Protein AF-A0A067NTC4-F1 (afdb_monomer_lite)

Sequence (108 aa):
DKFDGSVGFAIDGGIKDAAHIRHLTAEHNSPMPVIDIAHQHLITARAIHAKQAAQGKENFKTLDWSGLVAGPRVAAGLDAFDSQKVSCTSFDASKRILNVFFVSMRTS

Foldseek 3Di:
DDDDPVCCQFLVNLLVVLVVVCVVCVVVVNDDVVSVLLNVLSVVLVVVQVVCVVVVNHPDPTHGSVLSQLRVQVVVVHHSPDPVVPPDDDPPPPVV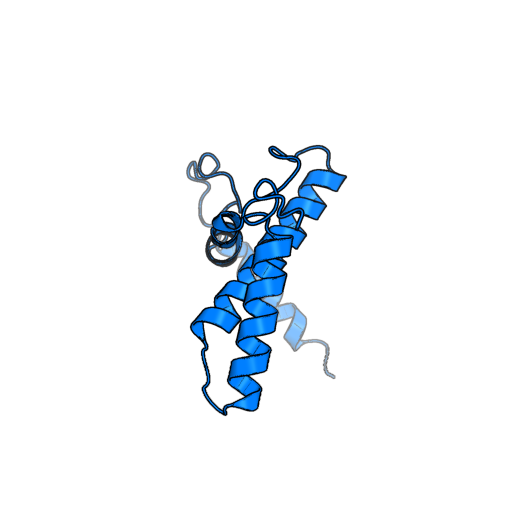VVVVVVVVPPDD

InterPro domains:
  IPR013328 6-phosphogluconate dehydrogenase, domain 2 [G3DSA:1.10.1040.10] (1-80)

Structure (mmCIF, N/CA/C/O backbone):
data_AF-A0A067NTC4-F1
#
_entry.id   AF-A0A067NTC4-F1
#
loop_
_atom_site.group_PDB
_atom_site.id
_atom_site.type_symbol
_atom_site.label_atom_id
_atom_site.label_alt_id
_atom_site.label_comp_id
_atom_site.label_asym_id
_atom_site.label_entity_id
_atom_site.label_seq_id
_atom_site.pdbx_PDB_ins_code
_atom_site.Cartn_x
_atom_site.Cartn_y
_atom_site.Cartn_z
_atom_site.occupancy
_atom_site.B_iso_or_equiv
_atom_site.auth_seq_id
_atom_site.auth_comp_id
_atom_site.auth_asym_id
_atom_site.auth_atom_id
_atom_site.pdbx_PDB_model_num
ATOM 1 N N . ASP A 1 1 ? -22.725 -0.819 -20.581 1.00 40.44 1 ASP A N 1
ATOM 2 C CA . ASP A 1 1 ? -21.891 0.120 -19.805 1.00 40.44 1 ASP A CA 1
ATOM 3 C C . ASP A 1 1 ? -22.540 0.479 -18.480 1.00 40.44 1 ASP A C 1
ATOM 5 O O . ASP A 1 1 ? -23.466 1.276 -18.436 1.00 40.44 1 ASP A O 1
ATOM 9 N N . LYS A 1 2 ? -22.115 -0.174 -17.396 1.00 49.34 2 LYS A N 1
ATOM 10 C CA . LYS A 1 2 ? -22.485 0.186 -16.019 1.00 49.34 2 LYS A CA 1
ATOM 11 C C . LYS A 1 2 ? -21.191 0.409 -15.248 1.00 49.34 2 LYS A C 1
ATOM 13 O O . LYS A 1 2 ? -20.701 -0.492 -14.577 1.00 49.34 2 LYS A O 1
ATOM 18 N N . PHE A 1 3 ? -20.591 1.575 -15.454 1.00 51.22 3 PHE A N 1
ATOM 19 C CA 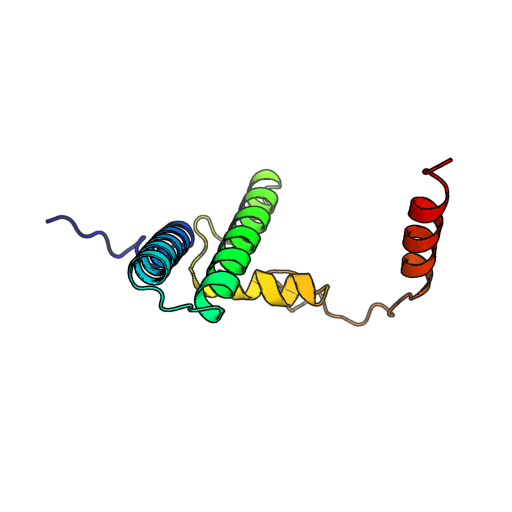. PHE A 1 3 ? -19.467 2.016 -14.643 1.00 51.22 3 PHE A CA 1
ATOM 20 C C . PHE A 1 3 ? -20.028 2.546 -13.321 1.00 51.22 3 PHE A C 1
ATOM 22 O O . PHE A 1 3 ? -20.720 3.561 -13.306 1.00 51.22 3 PHE A O 1
ATOM 29 N N . ASP A 1 4 ? -19.780 1.824 -12.232 1.00 54.28 4 ASP A N 1
ATOM 30 C CA . ASP A 1 4 ? -20.121 2.266 -10.884 1.00 54.28 4 ASP A CA 1
ATOM 31 C C . ASP A 1 4 ? -18.902 2.964 -10.265 1.00 54.28 4 ASP A C 1
ATOM 33 O O . ASP A 1 4 ? -17.966 2.327 -9.780 1.00 54.28 4 ASP A O 1
ATOM 37 N N . GLY A 1 5 ? -18.902 4.297 -10.330 1.00 54.91 5 GLY A N 1
ATOM 38 C CA . GLY A 1 5 ? -17.834 5.139 -9.789 1.00 54.91 5 GLY A CA 1
ATOM 39 C C . GLY A 1 5 ? -17.785 5.185 -8.259 1.00 54.91 5 GLY A C 1
ATOM 40 O O . GLY A 1 5 ? -16.843 5.758 -7.716 1.00 54.91 5 GLY A O 1
ATOM 41 N N . SER A 1 6 ? -18.752 4.583 -7.555 1.00 58.06 6 SER A N 1
ATOM 42 C CA . SER A 1 6 ? -18.765 4.563 -6.087 1.00 58.06 6 SER A CA 1
ATOM 43 C C . SER A 1 6 ? -17.664 3.682 -5.486 1.00 58.06 6 SER A C 1
ATOM 45 O O . SER A 1 6 ? -17.228 3.925 -4.366 1.00 58.06 6 SER A O 1
ATOM 47 N N . VAL A 1 7 ? -17.169 2.699 -6.248 1.00 60.81 7 VAL A N 1
ATOM 48 C CA . VAL A 1 7 ? -16.159 1.717 -5.806 1.00 60.81 7 VAL A CA 1
ATOM 49 C C . VAL A 1 7 ? -14.802 1.917 -6.492 1.00 60.81 7 VAL A C 1
ATOM 51 O O . VAL A 1 7 ? -13.829 1.254 -6.144 1.00 60.81 7 V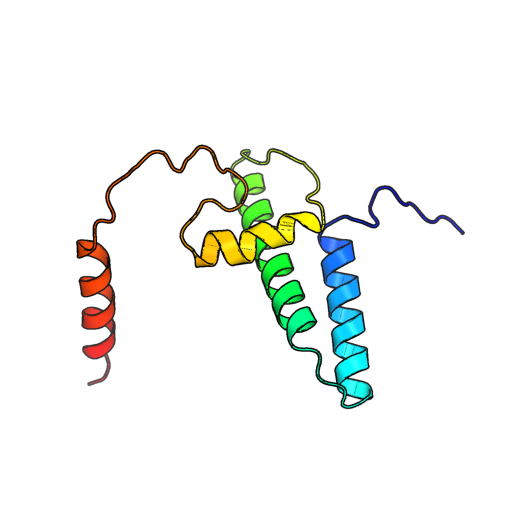AL A O 1
ATOM 54 N N . GLY A 1 8 ? -14.710 2.833 -7.464 1.00 59.69 8 GLY A N 1
ATOM 55 C CA . GLY A 1 8 ? -13.501 3.033 -8.274 1.00 59.69 8 GLY A CA 1
ATOM 56 C C . GLY A 1 8 ? -12.280 3.477 -7.462 1.00 59.69 8 GLY A C 1
ATOM 57 O O . GLY A 1 8 ? -11.160 3.091 -7.774 1.00 59.69 8 GLY A O 1
ATOM 58 N N . PHE A 1 9 ? -12.504 4.221 -6.377 1.00 74.94 9 PHE A N 1
ATOM 59 C CA . PHE A 1 9 ? -11.451 4.676 -5.463 1.00 74.94 9 PHE A CA 1
ATOM 60 C C . PHE A 1 9 ? -11.303 3.797 -4.220 1.00 74.94 9 PHE A C 1
ATOM 62 O O . PHE A 1 9 ? -10.541 4.148 -3.319 1.00 74.94 9 PHE A O 1
ATOM 69 N N . ALA A 1 10 ? -12.000 2.660 -4.158 1.00 86.62 10 ALA A N 1
ATOM 70 C CA . ALA A 1 10 ? -11.822 1.709 -3.075 1.00 86.62 10 ALA A CA 1
ATOM 71 C C . ALA A 1 10 ? -10.428 1.074 -3.139 1.00 86.62 10 ALA A C 1
ATOM 73 O O . ALA A 1 10 ? -9.813 0.945 -4.201 1.00 86.62 10 ALA A O 1
ATOM 74 N N . ILE A 1 11 ? -9.946 0.616 -1.991 1.00 89.12 11 ILE A N 1
ATOM 75 C CA . ILE A 1 11 ? -8.629 0.005 -1.842 1.00 89.12 11 ILE A CA 1
ATOM 76 C C . ILE A 1 11 ? -8.422 -1.193 -2.774 1.00 89.12 11 ILE A C 1
ATOM 78 O O . ILE A 1 11 ? -7.330 -1.370 -3.308 1.00 89.12 11 ILE A O 1
ATOM 82 N N . ASP A 1 12 ? -9.471 -1.975 -3.032 1.00 88.00 12 ASP A N 1
ATOM 83 C CA . ASP A 1 12 ? -9.409 -3.108 -3.956 1.00 88.00 12 ASP A CA 1
ATOM 84 C C . ASP A 1 12 ? -9.247 -2.657 -5.416 1.00 88.00 12 ASP A C 1
ATOM 86 O O . ASP A 1 12 ? -8.504 -3.286 -6.172 1.00 88.00 12 ASP A O 1
ATOM 90 N N . GLY A 1 13 ? -9.873 -1.536 -5.795 1.00 88.38 13 GLY A N 1
ATOM 91 C CA . GLY A 1 13 ? -9.660 -0.882 -7.088 1.00 88.38 13 GLY A CA 1
ATOM 92 C C . GLY A 1 13 ? -8.217 -0.402 -7.234 1.00 88.38 13 GLY A C 1
ATOM 93 O O . GLY A 1 13 ? -7.538 -0.771 -8.189 1.00 88.38 13 GLY A O 1
ATOM 94 N N . GLY A 1 14 ? -7.696 0.294 -6.220 1.00 87.62 14 GLY A N 1
ATOM 95 C CA . GLY A 1 14 ? -6.304 0.753 -6.206 1.00 87.62 14 GLY A CA 1
ATOM 96 C C . GLY A 1 14 ? -5.277 -0.387 -6.280 1.00 87.62 14 GLY A C 1
ATOM 97 O O . GLY A 1 14 ? -4.280 -0.276 -6.993 1.00 87.62 14 GLY A O 1
ATOM 98 N N . ILE A 1 15 ? -5.511 -1.510 -5.587 1.00 91.25 15 ILE A N 1
ATOM 99 C CA . ILE A 1 15 ? -4.639 -2.699 -5.667 1.00 91.25 15 ILE A CA 1
ATOM 100 C C . ILE A 1 15 ? -4.660 -3.283 -7.080 1.00 91.25 15 ILE A C 1
ATOM 102 O O . ILE A 1 15 ? -3.603 -3.625 -7.613 1.00 91.25 15 ILE A O 1
ATOM 106 N N . LYS A 1 16 ? -5.844 -3.389 -7.690 1.00 91.31 16 LYS A N 1
ATOM 107 C CA . LYS A 1 16 ? -6.004 -3.896 -9.055 1.00 91.31 16 LYS A CA 1
ATOM 108 C C . LYS A 1 16 ? -5.265 -3.018 -10.066 1.00 91.31 16 LYS A C 1
ATOM 110 O O . LYS A 1 16 ? -4.533 -3.554 -10.897 1.00 91.31 16 LYS A O 1
ATOM 115 N N . ASP A 1 17 ? -5.401 -1.700 -9.960 1.00 90.62 17 ASP A N 1
ATOM 116 C CA . ASP A 1 17 ? -4.740 -0.751 -10.858 1.00 90.62 17 ASP A CA 1
ATOM 117 C C . ASP A 1 17 ? -3.218 -0.806 -10.702 1.00 90.62 17 ASP A C 1
ATOM 119 O O . ASP A 1 17 ? -2.492 -0.918 -11.690 1.00 90.62 17 ASP A O 1
ATOM 123 N N . ALA A 1 18 ? -2.717 -0.827 -9.465 1.00 91.38 18 ALA A N 1
ATOM 124 C CA . ALA A 1 18 ? -1.287 -0.949 -9.209 1.00 91.38 18 ALA A CA 1
ATOM 125 C C . ALA A 1 18 ? -0.724 -2.293 -9.705 1.00 91.38 18 ALA A C 1
ATOM 127 O O . ALA A 1 18 ? 0.365 -2.325 -10.273 1.00 91.38 18 ALA A O 1
ATOM 128 N N . ALA A 1 19 ? -1.454 -3.401 -9.550 1.00 92.81 19 ALA A N 1
ATOM 129 C CA . ALA A 1 19 ? -1.049 -4.698 -10.093 1.00 92.81 19 ALA A CA 1
ATOM 130 C C . ALA A 1 19 ? -1.002 -4.694 -11.630 1.00 92.81 19 ALA A C 1
ATOM 132 O O . ALA A 1 19 ? -0.055 -5.223 -12.214 1.00 92.81 19 ALA A O 1
ATOM 133 N N . HIS A 1 20 ? -1.979 -4.059 -12.281 1.00 94.06 20 HIS A N 1
ATOM 134 C CA . HIS A 1 20 ? -2.008 -3.913 -13.734 1.00 94.06 20 HIS A CA 1
ATOM 135 C C . HIS A 1 20 ? -0.830 -3.073 -14.246 1.00 94.06 20 HIS A C 1
ATOM 137 O O . HIS A 1 20 ? -0.129 -3.496 -15.161 1.00 94.06 20 HIS A O 1
ATOM 143 N N . ILE A 1 21 ? -0.540 -1.937 -13.605 1.00 93.12 21 ILE A N 1
ATOM 144 C CA . ILE A 1 21 ? 0.623 -1.108 -13.950 1.00 93.12 21 ILE A CA 1
ATOM 145 C C . ILE A 1 21 ? 1.924 -1.901 -13.772 1.00 93.12 21 ILE A C 1
ATOM 147 O O . ILE A 1 21 ? 2.784 -1.861 -14.646 1.00 93.12 21 ILE A O 1
ATOM 151 N N . ARG A 1 22 ? 2.061 -2.674 -12.687 1.00 93.94 22 ARG A N 1
ATOM 152 C CA . ARG A 1 22 ? 3.246 -3.518 -12.448 1.00 93.94 22 ARG A CA 1
ATOM 153 C C . ARG A 1 22 ? 3.433 -4.572 -13.536 1.00 93.94 22 ARG A C 1
ATOM 155 O O . ARG A 1 22 ? 4.557 -4.810 -13.974 1.00 93.94 22 ARG A O 1
ATOM 162 N N . HIS A 1 23 ? 2.345 -5.172 -14.005 1.00 94.31 23 HIS A N 1
ATOM 163 C CA . HIS A 1 23 ? 2.394 -6.105 -15.124 1.00 94.31 23 HIS A CA 1
ATOM 164 C C . HIS A 1 23 ? 2.918 -5.424 -16.398 1.00 94.31 23 HIS A C 1
ATOM 166 O O . HIS A 1 23 ? 3.915 -5.881 -16.950 1.00 94.31 23 HIS A O 1
ATOM 172 N N . LEU A 1 24 ? 2.356 -4.269 -16.772 1.00 95.06 24 LEU A N 1
ATOM 173 C CA . LEU A 1 24 ? 2.808 -3.488 -17.933 1.00 95.06 24 LEU A CA 1
ATOM 174 C C . LEU A 1 24 ? 4.280 -3.064 -17.817 1.00 95.06 24 LEU A C 1
ATOM 176 O O . LEU A 1 24 ? 5.037 -3.131 -18.784 1.00 95.06 24 LEU A O 1
ATOM 180 N N . THR A 1 25 ? 4.721 -2.659 -16.623 1.00 94.25 25 THR A N 1
ATOM 181 C CA . THR A 1 25 ? 6.122 -2.273 -16.388 1.00 94.25 25 THR A CA 1
ATOM 182 C C . THR A 1 25 ? 7.087 -3.437 -16.586 1.00 94.25 25 THR A C 1
ATOM 184 O O . THR A 1 25 ? 8.193 -3.231 -17.087 1.00 94.25 25 THR A O 1
ATOM 187 N N . ALA A 1 26 ? 6.667 -4.657 -16.238 1.00 93.56 26 ALA A N 1
ATOM 188 C CA . ALA A 1 26 ? 7.452 -5.864 -16.453 1.00 93.56 26 ALA A CA 1
ATOM 189 C C . ALA A 1 26 ? 7.488 -6.254 -17.938 1.00 93.56 26 ALA A C 1
ATOM 191 O O . ALA A 1 26 ? 8.554 -6.587 -18.447 1.00 93.56 26 ALA A O 1
ATOM 192 N N . GLU A 1 27 ? 6.360 -6.154 -18.648 1.00 96.44 27 GLU A N 1
ATOM 193 C CA . GLU A 1 27 ? 6.287 -6.431 -20.091 1.00 96.44 27 GLU A CA 1
ATOM 194 C C . GLU A 1 27 ? 7.167 -5.483 -20.915 1.00 96.44 27 GLU A C 1
ATOM 196 O O . GLU A 1 27 ? 7.842 -5.904 -21.854 1.00 96.44 27 GLU A O 1
ATOM 201 N N . HIS A 1 28 ? 7.200 -4.204 -20.541 1.00 95.88 28 HIS A N 1
ATOM 202 C CA . HIS A 1 28 ? 7.943 -3.172 -21.264 1.00 95.88 28 HIS A CA 1
ATOM 203 C C . HIS A 1 28 ? 9.348 -2.900 -20.713 1.00 95.88 28 HIS A C 1
ATOM 205 O O . HIS A 1 28 ? 10.001 -1.965 -21.173 1.00 95.88 28 HIS A O 1
ATOM 211 N N . ASN A 1 29 ? 9.834 -3.692 -19.749 1.00 92.31 29 ASN A N 1
ATOM 212 C CA . ASN A 1 29 ? 11.124 -3.476 -19.078 1.00 92.31 29 ASN A CA 1
ATOM 213 C C . ASN A 1 29 ? 11.304 -2.029 -18.568 1.00 92.31 29 ASN A C 1
ATOM 215 O O . ASN A 1 29 ? 12.390 -1.453 -18.651 1.00 92.31 29 ASN A O 1
ATOM 219 N N . SER A 1 30 ? 10.229 -1.429 -18.054 1.00 95.06 30 SER A N 1
ATOM 220 C CA . SER A 1 30 ? 10.195 -0.050 -17.566 1.00 95.06 30 SER A CA 1
ATOM 221 C C . SER A 1 30 ? 9.968 -0.049 -16.052 1.00 95.06 30 SER A C 1
ATOM 223 O O . SER A 1 30 ? 8.829 0.079 -15.608 1.00 95.06 30 SER A O 1
ATOM 225 N N . PRO A 1 31 ? 11.011 -0.261 -15.227 1.00 91.06 31 PRO A N 1
ATOM 226 C CA . PRO A 1 31 ? 10.839 -0.411 -13.787 1.00 91.06 31 PRO A CA 1
ATOM 227 C C . PRO A 1 31 ? 10.251 0.857 -13.158 1.00 91.06 31 PRO A C 1
ATOM 229 O O . PRO A 1 31 ? 10.770 1.959 -13.339 1.00 91.06 31 PRO A O 1
ATOM 232 N N . MET A 1 32 ? 9.190 0.690 -12.366 1.00 93.88 32 MET A N 1
ATOM 233 C CA . MET A 1 32 ? 8.503 1.781 -11.670 1.00 93.88 32 MET A CA 1
ATOM 234 C C . MET A 1 32 ? 8.418 1.505 -10.160 1.00 93.88 32 MET A C 1
ATOM 236 O O . MET A 1 32 ? 7.351 1.163 -9.644 1.00 93.88 32 MET A O 1
ATOM 240 N N . PRO A 1 33 ? 9.520 1.720 -9.416 1.00 93.56 33 PRO A N 1
ATOM 241 C CA . PRO A 1 33 ? 9.622 1.334 -8.006 1.00 93.56 33 PRO A CA 1
ATOM 242 C C . PRO A 1 33 ? 8.602 2.036 -7.098 1.00 93.56 33 PRO A C 1
ATOM 244 O O . PRO A 1 33 ? 8.191 1.496 -6.074 1.00 93.56 33 PRO A O 1
ATOM 247 N N . VAL A 1 34 ? 8.149 3.237 -7.470 1.00 94.62 34 VAL A N 1
ATOM 248 C CA . VAL A 1 34 ? 7.130 3.974 -6.705 1.00 94.62 34 VAL A CA 1
ATOM 249 C C . VAL A 1 34 ? 5.788 3.235 -6.707 1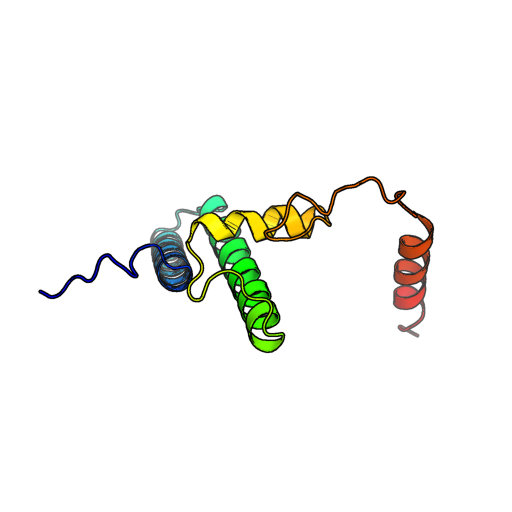.00 94.62 34 VAL A C 1
ATOM 251 O O . VAL A 1 34 ? 5.101 3.214 -5.686 1.00 94.62 34 VAL A O 1
ATOM 254 N N . ILE A 1 35 ? 5.427 2.583 -7.816 1.00 94.00 35 ILE A N 1
ATOM 255 C CA . ILE A 1 35 ? 4.192 1.795 -7.897 1.00 94.00 35 ILE A CA 1
ATOM 256 C C . ILE A 1 35 ? 4.317 0.496 -7.106 1.00 94.00 35 ILE A C 1
ATOM 258 O O . ILE A 1 35 ? 3.350 0.086 -6.463 1.00 94.00 35 ILE A O 1
ATOM 262 N N . ASP A 1 36 ? 5.500 -0.119 -7.076 1.00 93.06 36 ASP A N 1
ATOM 263 C CA . ASP A 1 36 ? 5.747 -1.281 -6.218 1.00 93.06 36 ASP A CA 1
ATOM 264 C C . ASP A 1 36 ? 5.529 -0.938 -4.737 1.00 93.06 36 ASP A C 1
ATOM 266 O O . ASP A 1 36 ? 4.817 -1.660 -4.032 1.00 93.06 36 ASP A O 1
ATOM 270 N N . ILE A 1 37 ? 6.069 0.198 -4.281 1.00 94.44 37 ILE A N 1
ATOM 271 C CA . ILE A 1 37 ? 5.884 0.697 -2.910 1.00 94.44 37 ILE A CA 1
ATOM 272 C C . ILE A 1 37 ? 4.406 1.014 -2.642 1.00 94.44 37 ILE A C 1
ATOM 274 O O . ILE A 1 37 ? 3.860 0.608 -1.615 1.00 94.44 37 ILE A O 1
ATOM 278 N N . ALA A 1 38 ? 3.726 1.696 -3.569 1.00 92.94 38 ALA A N 1
ATOM 279 C CA . ALA A 1 38 ? 2.305 2.008 -3.433 1.00 92.94 38 ALA A CA 1
ATOM 280 C C . ALA A 1 38 ? 1.452 0.733 -3.303 1.00 92.94 38 ALA A C 1
ATOM 282 O O . ALA A 1 38 ? 0.612 0.641 -2.409 1.00 92.94 38 ALA A O 1
ATOM 283 N N . HIS A 1 39 ? 1.716 -0.285 -4.126 1.00 94.69 39 HIS A N 1
ATOM 284 C CA . HIS A 1 39 ? 1.037 -1.578 -4.059 1.00 94.69 39 HIS A CA 1
ATOM 285 C C . HIS A 1 39 ? 1.258 -2.277 -2.707 1.00 94.69 39 HIS A C 1
ATOM 287 O O . HIS A 1 39 ? 0.309 -2.786 -2.107 1.00 94.69 39 HIS A O 1
ATOM 293 N N . GLN A 1 40 ? 2.488 -2.271 -2.182 1.00 94.56 40 GLN A N 1
ATOM 294 C CA . GLN A 1 40 ? 2.790 -2.820 -0.853 1.00 94.56 40 GLN A CA 1
ATOM 295 C C . GLN A 1 40 ? 2.032 -2.086 0.262 1.00 94.56 40 GLN A C 1
ATOM 297 O O . GLN A 1 40 ? 1.472 -2.716 1.166 1.00 94.56 40 GLN A O 1
ATOM 302 N N . HIS A 1 41 ? 1.967 -0.758 0.193 1.00 94.81 41 HIS A N 1
ATOM 303 C CA . HIS A 1 41 ? 1.235 0.051 1.162 1.00 94.81 41 HIS A CA 1
ATOM 304 C C . HIS A 1 41 ? -0.280 -0.171 1.097 1.00 94.81 41 HIS A C 1
ATOM 306 O O . HIS A 1 41 ? -0.916 -0.264 2.145 1.00 94.81 41 HIS A O 1
ATOM 312 N N . LEU A 1 42 ? -0.855 -0.342 -0.096 1.00 92.88 42 LEU A N 1
ATOM 313 C CA . LEU A 1 42 ? -2.270 -0.685 -0.258 1.00 92.88 42 LEU A CA 1
ATOM 314 C C . LEU A 1 42 ? -2.589 -2.080 0.305 1.00 92.88 42 LEU A C 1
ATOM 316 O O . LEU A 1 42 ? -3.582 -2.246 1.010 1.00 92.88 42 LEU A O 1
ATOM 320 N N . ILE A 1 43 ? -1.723 -3.079 0.099 1.00 94.38 43 ILE A N 1
ATOM 321 C CA . ILE A 1 43 ? -1.879 -4.399 0.742 1.00 94.38 43 ILE A CA 1
ATOM 322 C C . ILE A 1 43 ? -1.848 -4.270 2.267 1.00 94.38 43 ILE A C 1
ATOM 324 O O . ILE A 1 43 ? -2.659 -4.889 2.959 1.00 94.38 43 ILE A O 1
ATOM 328 N N . THR A 1 44 ? -0.927 -3.459 2.786 1.00 93.69 44 THR A N 1
ATOM 329 C CA . THR A 1 44 ? -0.771 -3.222 4.226 1.00 93.69 44 THR A CA 1
ATOM 330 C C . THR A 1 44 ? -2.022 -2.568 4.809 1.00 93.69 44 THR A C 1
ATOM 332 O O . THR A 1 44 ? -2.565 -3.041 5.807 1.00 93.69 44 THR A O 1
ATOM 335 N N . ALA A 1 45 ? -2.528 -1.528 4.147 1.00 92.50 45 ALA A N 1
ATOM 336 C CA . ALA A 1 45 ? -3.752 -0.836 4.521 1.00 92.50 45 ALA A CA 1
ATOM 337 C C . ALA A 1 45 ? -4.969 -1.777 4.516 1.00 92.50 45 ALA A C 1
ATOM 339 O O . ALA A 1 45 ? -5.727 -1.794 5.487 1.00 92.50 45 ALA A O 1
ATOM 340 N N . ARG A 1 46 ? -5.101 -2.642 3.500 1.00 91.88 46 ARG A N 1
ATOM 341 C CA . ARG A 1 46 ? -6.159 -3.664 3.436 1.00 91.88 46 ARG A CA 1
ATOM 342 C C . ARG A 1 46 ? -6.052 -4.671 4.580 1.00 91.88 46 ARG A C 1
ATOM 344 O O . ARG A 1 46 ? -7.058 -5.011 5.192 1.00 91.88 46 ARG A O 1
ATOM 351 N N . ALA A 1 47 ? -4.844 -5.139 4.893 1.00 92.56 47 ALA A N 1
ATOM 352 C CA . ALA A 1 47 ? -4.627 -6.084 5.988 1.00 92.56 47 ALA A CA 1
ATOM 353 C C . ALA A 1 47 ? -5.002 -5.481 7.353 1.00 92.56 47 ALA A C 1
ATOM 355 O O . ALA A 1 47 ? -5.610 -6.152 8.189 1.00 92.56 47 ALA A O 1
ATOM 356 N N . ILE A 1 48 ? -4.674 -4.207 7.577 1.00 91.50 48 ILE A N 1
ATOM 357 C CA . ILE A 1 48 ? -5.029 -3.496 8.810 1.00 91.50 48 ILE A CA 1
ATOM 358 C C . ILE A 1 48 ? -6.536 -3.266 8.891 1.00 91.50 48 ILE A C 1
ATOM 360 O O . ILE A 1 48 ? -7.121 -3.519 9.943 1.00 91.50 48 ILE A O 1
ATOM 364 N N . HIS A 1 49 ? -7.164 -2.841 7.795 1.00 90.81 49 HIS A N 1
ATOM 365 C CA . HIS A 1 49 ? -8.612 -2.655 7.726 1.00 90.81 49 HIS A CA 1
ATOM 366 C C . HIS A 1 49 ? -9.361 -3.959 8.014 1.00 90.81 49 HIS A C 1
ATOM 368 O O . HIS A 1 49 ? -10.202 -3.983 8.905 1.00 90.81 49 HIS A O 1
ATOM 374 N N . ALA A 1 50 ? -8.958 -5.076 7.400 1.00 90.81 50 ALA A N 1
ATOM 375 C CA . ALA A 1 50 ? -9.535 -6.394 7.676 1.00 90.81 50 ALA A CA 1
ATOM 376 C C . ALA A 1 50 ? -9.387 -6.814 9.152 1.00 90.81 50 ALA A C 1
ATOM 378 O O . ALA A 1 50 ? -10.295 -7.403 9.741 1.00 90.81 50 ALA A O 1
ATOM 379 N N . LYS A 1 51 ? -8.257 -6.481 9.787 1.00 90.31 51 LYS A N 1
ATOM 380 C CA . LYS A 1 51 ? -8.054 -6.722 11.222 1.00 90.31 51 LYS A CA 1
ATOM 381 C C . LYS A 1 51 ? -8.966 -5.848 12.088 1.00 90.31 51 LYS A C 1
ATOM 383 O O . LYS A 1 51 ? -9.471 -6.330 13.098 1.00 90.31 51 LYS A O 1
ATOM 388 N N . GLN A 1 52 ? -9.163 -4.581 11.729 1.00 88.75 52 GLN A N 1
ATOM 389 C CA . GLN A 1 52 ? -10.084 -3.679 12.429 1.00 88.75 52 GLN A CA 1
ATOM 390 C C . GLN A 1 52 ? -11.537 -4.136 12.269 1.00 88.75 52 GLN A C 1
ATOM 392 O O . GLN A 1 52 ? -12.269 -4.147 13.258 1.00 88.75 52 GLN A O 1
ATOM 397 N N . ALA A 1 53 ? -11.906 -4.605 11.077 1.00 89.69 53 ALA A N 1
ATOM 398 C CA . ALA A 1 53 ? -13.210 -5.176 10.772 1.00 89.69 53 ALA A CA 1
ATOM 399 C C . ALA A 1 53 ? -13.532 -6.390 11.646 1.00 89.69 53 ALA A C 1
ATOM 401 O O . ALA A 1 53 ? -14.550 -6.424 12.332 1.00 89.69 53 ALA A O 1
ATOM 402 N N . ALA A 1 54 ? -12.599 -7.342 11.737 1.00 90.06 54 ALA A N 1
ATOM 403 C CA . ALA A 1 54 ? -12.739 -8.513 12.603 1.00 90.06 54 ALA A CA 1
ATOM 404 C C . ALA A 1 54 ? -12.874 -8.160 14.099 1.00 90.06 54 ALA A C 1
ATOM 406 O O . ALA A 1 54 ? -13.406 -8.945 14.878 1.00 90.06 54 ALA A O 1
ATOM 407 N N . GLN A 1 55 ? -12.386 -6.986 14.511 1.00 90.00 55 GLN A N 1
ATOM 408 C CA . GLN A 1 55 ? -12.500 -6.478 15.881 1.00 90.00 55 GLN A CA 1
ATOM 409 C C . GLN A 1 55 ? -13.732 -5.587 16.100 1.00 90.00 55 GLN A C 1
ATOM 411 O O . GLN A 1 55 ? -13.921 -5.110 17.219 1.00 90.00 55 GLN A O 1
ATOM 416 N N . GLY A 1 56 ? -14.529 -5.316 15.060 1.00 86.19 56 GLY A N 1
ATOM 417 C CA . GLY A 1 56 ? -15.639 -4.360 15.111 1.00 86.19 56 GLY A CA 1
ATOM 418 C C . GLY A 1 56 ? -15.192 -2.913 15.350 1.00 86.19 56 GLY A C 1
ATOM 419 O O . GLY A 1 56 ? -15.943 -2.124 15.912 1.00 86.19 56 GLY A O 1
ATOM 420 N N . LYS A 1 57 ? -13.948 -2.574 14.986 1.00 85.25 57 LYS A N 1
ATOM 421 C CA . LYS A 1 57 ? -13.329 -1.245 15.165 1.00 85.25 57 LYS A CA 1
ATOM 422 C C . LYS A 1 57 ? -13.099 -0.518 13.840 1.00 85.25 57 LYS A C 1
ATOM 424 O O . LYS A 1 57 ? -12.292 0.406 13.772 1.00 85.25 57 LYS A O 1
ATOM 429 N N . GLU A 1 58 ? -13.727 -0.986 12.772 1.00 81.69 58 GLU A N 1
ATOM 430 C CA . GLU A 1 58 ? -13.675 -0.319 11.478 1.00 81.69 58 GLU A CA 1
ATOM 431 C C . GLU A 1 58 ? -14.434 1.012 11.549 1.00 81.69 58 GLU A C 1
ATOM 433 O O . GLU A 1 58 ? -15.593 1.065 11.949 1.00 81.69 58 GLU A O 1
ATOM 438 N N . ASN A 1 59 ? -13.776 2.106 11.167 1.00 79.00 59 ASN A N 1
ATOM 439 C CA . ASN A 1 59 ? -14.446 3.406 11.065 1.00 79.00 59 ASN A CA 1
ATOM 440 C C . ASN A 1 59 ? -15.249 3.525 9.762 1.00 79.00 59 ASN A C 1
ATOM 442 O O . ASN A 1 59 ? -16.233 4.255 9.692 1.00 79.00 59 ASN A O 1
ATOM 446 N N . PHE A 1 60 ? -14.817 2.801 8.727 1.00 81.00 60 PHE A N 1
ATOM 447 C CA . PHE A 1 60 ? -15.410 2.819 7.397 1.00 81.00 60 PHE A CA 1
ATOM 448 C C . PHE A 1 60 ? -15.583 1.390 6.897 1.00 81.00 60 PHE A C 1
ATOM 450 O O . PHE A 1 60 ? -14.688 0.560 7.064 1.00 81.00 60 PHE A O 1
ATOM 457 N N . LYS A 1 61 ? -16.716 1.116 6.246 1.00 80.88 61 LYS A N 1
ATOM 458 C CA . LYS A 1 61 ? -17.016 -0.196 5.652 1.00 80.88 61 LYS A CA 1
ATOM 459 C C . LYS A 1 61 ? -16.117 -0.509 4.454 1.00 80.88 61 LYS A C 1
ATOM 461 O O . LYS A 1 61 ? -15.703 -1.647 4.263 1.00 80.88 61 LYS A O 1
ATOM 466 N N . THR A 1 62 ? -15.808 0.512 3.663 1.00 81.19 62 THR A N 1
ATOM 467 C CA . THR A 1 62 ? -14.910 0.435 2.512 1.00 81.19 62 THR A CA 1
ATOM 468 C C . THR A 1 62 ? -13.808 1.454 2.726 1.00 81.19 62 THR A C 1
ATOM 470 O O . THR A 1 62 ? -14.088 2.596 3.083 1.00 81.19 62 THR A O 1
ATOM 473 N N . LEU A 1 63 ? -12.560 1.021 2.570 1.00 84.19 63 LEU A N 1
ATOM 474 C CA . LEU A 1 63 ? -11.403 1.895 2.678 1.00 84.19 63 LEU A CA 1
ATOM 475 C C . LEU A 1 63 ? -11.043 2.438 1.294 1.00 84.19 63 LEU A C 1
ATOM 477 O O . LEU A 1 63 ? -11.029 1.679 0.326 1.00 84.19 63 LEU A O 1
ATOM 481 N N . ASP A 1 64 ? -10.713 3.722 1.217 1.00 87.12 64 ASP A N 1
ATOM 482 C CA . ASP A 1 64 ? -10.301 4.378 -0.024 1.00 87.12 64 ASP A CA 1
ATOM 483 C C . ASP A 1 64 ? -8.808 4.136 -0.317 1.00 87.12 64 ASP A C 1
ATOM 485 O O . ASP A 1 64 ? -8.021 3.847 0.590 1.00 87.12 64 ASP A O 1
ATOM 489 N N . TRP A 1 65 ? -8.374 4.335 -1.569 1.00 84.88 65 TRP A N 1
ATOM 490 C CA . TRP A 1 65 ? -6.959 4.326 -1.981 1.00 84.88 65 TRP A CA 1
ATOM 491 C C . TRP A 1 65 ? -6.103 5.188 -1.050 1.00 84.88 65 TRP A C 1
ATOM 493 O O . TRP A 1 65 ? -4.965 4.825 -0.749 1.00 84.88 65 TRP A O 1
ATOM 503 N N . SER A 1 66 ? -6.616 6.340 -0.592 1.00 85.25 66 SER A N 1
ATOM 504 C CA . SER A 1 66 ? -5.902 7.263 0.308 1.00 85.25 66 SER A CA 1
ATOM 505 C C . SER A 1 66 ? -5.415 6.579 1.595 1.00 85.25 66 SER A C 1
ATOM 507 O O . SER A 1 66 ? -4.427 7.010 2.194 1.00 85.25 66 SER A O 1
ATOM 509 N N . GLY A 1 67 ? -6.014 5.437 1.948 1.00 86.50 67 GLY A N 1
ATOM 510 C CA . GLY A 1 67 ? -5.553 4.513 2.975 1.00 86.50 67 GLY A CA 1
ATOM 511 C C . GLY A 1 67 ? -4.126 3.990 2.782 1.00 86.50 67 GLY A C 1
ATOM 512 O O . GLY A 1 67 ? -3.549 3.503 3.750 1.00 86.50 67 GLY A O 1
ATOM 513 N N . LEU A 1 68 ? -3.493 4.158 1.611 1.00 90.50 68 LEU A N 1
ATOM 514 C CA . LEU A 1 68 ? -2.069 3.857 1.395 1.00 90.50 68 LEU A CA 1
ATOM 515 C C . LEU A 1 68 ? -1.154 4.543 2.424 1.00 90.50 68 LEU A C 1
ATOM 517 O O . LEU A 1 68 ? -0.068 4.045 2.706 1.00 90.50 68 LEU A O 1
ATOM 521 N N . VAL A 1 69 ? -1.600 5.658 3.020 1.00 90.38 69 VAL A N 1
ATOM 522 C CA . VAL A 1 69 ? -0.889 6.374 4.086 1.00 90.38 69 VAL A CA 1
ATOM 523 C C . VAL A 1 69 ? -0.636 5.492 5.317 1.00 90.38 69 VAL A C 1
ATOM 525 O O . VAL A 1 69 ? 0.318 5.731 6.056 1.00 90.38 69 VAL A O 1
ATOM 528 N N . ALA A 1 70 ? -1.423 4.430 5.514 1.00 90.25 70 ALA A N 1
ATOM 529 C CA . ALA A 1 70 ? -1.211 3.462 6.585 1.00 90.25 70 ALA A CA 1
ATOM 530 C C . ALA A 1 70 ? 0.146 2.757 6.487 1.00 90.25 70 ALA A C 1
ATOM 532 O O . ALA A 1 70 ? 0.766 2.508 7.516 1.00 90.25 70 ALA A O 1
ATOM 533 N N . GLY A 1 71 ? 0.630 2.469 5.274 1.00 89.12 71 GLY A N 1
ATOM 534 C CA . GLY A 1 71 ? 1.927 1.827 5.050 1.00 89.12 71 GLY A CA 1
ATOM 535 C C . GLY A 1 71 ? 3.095 2.581 5.700 1.00 89.12 71 GLY A C 1
ATOM 536 O O . GLY A 1 71 ? 3.713 2.050 6.627 1.00 89.12 71 GLY A O 1
ATOM 537 N N . PRO A 1 72 ? 3.379 3.834 5.293 1.00 90.69 72 PRO A N 1
ATOM 538 C CA . PRO A 1 72 ? 4.467 4.611 5.875 1.00 90.69 72 PRO A CA 1
ATOM 539 C C . PRO A 1 72 ? 4.237 4.937 7.357 1.00 90.69 72 PRO A C 1
ATOM 541 O O . PRO A 1 72 ? 5.197 4.959 8.124 1.00 90.69 72 PRO A O 1
ATOM 544 N N . ARG A 1 73 ? 2.986 5.136 7.802 1.00 90.38 73 ARG A N 1
ATOM 545 C CA . ARG A 1 73 ? 2.677 5.378 9.224 1.00 90.38 73 ARG A CA 1
ATOM 546 C C . ARG A 1 73 ? 3.038 4.180 10.095 1.00 90.38 73 ARG A C 1
ATOM 548 O O . ARG A 1 73 ? 3.730 4.341 11.095 1.00 90.38 73 ARG A O 1
ATOM 555 N N . VAL A 1 74 ? 2.638 2.980 9.688 1.00 90.00 74 VAL A N 1
ATOM 556 C CA . VAL A 1 74 ? 2.938 1.741 10.420 1.00 90.00 74 VAL A CA 1
ATOM 557 C C . VAL A 1 74 ? 4.432 1.433 10.379 1.00 90.00 74 VAL A C 1
ATOM 559 O O . VAL A 1 74 ? 4.992 1.020 11.393 1.00 90.00 74 VAL A O 1
ATOM 562 N N . ALA A 1 75 ? 5.106 1.703 9.256 1.00 88.00 75 ALA A N 1
ATOM 563 C CA . ALA A 1 75 ? 6.563 1.602 9.166 1.00 88.00 75 ALA A CA 1
ATOM 564 C C . ALA A 1 75 ? 7.279 2.562 10.138 1.00 88.00 75 ALA A C 1
ATOM 566 O O . ALA A 1 75 ? 8.315 2.211 10.702 1.00 88.00 75 ALA A O 1
ATOM 567 N N . ALA A 1 76 ? 6.697 3.738 10.392 1.00 88.06 76 ALA A N 1
ATOM 568 C CA . ALA A 1 76 ? 7.161 4.695 11.395 1.00 88.06 76 ALA A CA 1
ATOM 569 C C . ALA A 1 76 ? 6.742 4.344 12.841 1.00 88.06 76 ALA A C 1
ATOM 571 O O . ALA A 1 76 ? 7.064 5.086 13.766 1.00 88.06 76 ALA A O 1
ATOM 572 N N . GLY A 1 77 ? 6.033 3.230 13.062 1.00 85.81 77 GLY A N 1
ATOM 573 C CA . GLY A 1 77 ? 5.521 2.834 14.378 1.00 85.81 77 GLY A CA 1
ATOM 574 C C . GLY A 1 77 ? 4.312 3.646 14.853 1.00 85.81 77 GLY A C 1
ATOM 575 O O . GLY A 1 77 ? 3.973 3.596 16.034 1.00 85.81 77 GLY A O 1
ATOM 576 N N . LEU A 1 78 ? 3.668 4.391 13.953 1.00 86.94 78 LEU A N 1
ATOM 577 C CA . LEU A 1 78 ? 2.454 5.158 14.222 1.00 86.94 78 LEU A CA 1
ATOM 578 C C . LEU A 1 78 ? 1.203 4.313 13.960 1.00 86.94 78 LEU A C 1
ATOM 580 O O . LEU A 1 78 ? 1.234 3.319 13.231 1.00 86.94 78 LEU A O 1
ATOM 584 N N . ASP A 1 79 ? 0.075 4.744 14.526 1.00 86.38 79 ASP A N 1
ATOM 585 C CA . ASP A 1 79 ? -1.221 4.163 14.186 1.00 86.38 79 ASP A CA 1
ATOM 586 C C . ASP A 1 79 ? -1.563 4.444 12.710 1.00 86.38 79 ASP A C 1
ATOM 588 O O . ASP A 1 79 ? -1.278 5.517 12.163 1.00 86.38 79 ASP A O 1
ATOM 592 N N . ALA A 1 80 ? -2.137 3.434 12.058 1.00 82.81 80 ALA A N 1
ATOM 593 C CA . ALA A 1 80 ? -2.363 3.381 10.621 1.00 82.81 80 ALA A CA 1
ATOM 594 C C . ALA A 1 80 ? -3.306 4.473 10.104 1.00 82.81 80 ALA A C 1
ATOM 596 O O . ALA A 1 80 ? -3.050 5.041 9.044 1.00 82.81 80 ALA A O 1
ATOM 597 N N . PHE A 1 81 ? -4.371 4.774 10.848 1.00 83.94 81 PHE A N 1
ATOM 598 C CA . PHE A 1 81 ? -5.419 5.705 10.412 1.00 83.94 81 PHE A CA 1
ATOM 599 C C . PHE A 1 81 ? -5.714 6.794 11.444 1.00 83.94 81 PHE A C 1
ATOM 601 O O . PHE A 1 81 ? -6.300 7.812 11.089 1.00 83.94 81 PHE A O 1
ATOM 608 N N . ASP A 1 82 ? -5.283 6.621 12.694 1.00 79.25 82 ASP A N 1
ATOM 609 C CA . ASP A 1 82 ? -5.506 7.586 13.765 1.00 79.25 82 ASP A CA 1
ATOM 610 C C . ASP A 1 82 ? -4.229 8.392 14.062 1.00 79.25 82 ASP A C 1
ATOM 612 O O . ASP A 1 82 ? -3.140 7.848 14.251 1.00 79.25 82 ASP A O 1
ATOM 616 N N . SER A 1 83 ? -4.334 9.719 14.079 1.00 69.19 83 SER A N 1
ATOM 617 C CA . SER A 1 83 ? -3.255 10.635 14.472 1.00 69.19 83 SER A CA 1
ATOM 618 C C . SER A 1 83 ? -3.319 11.057 15.939 1.00 69.19 83 SER A C 1
ATOM 620 O O . SER A 1 83 ? -2.326 11.563 16.457 1.00 69.19 83 SER A O 1
ATOM 622 N N . GLN A 1 84 ? -4.438 10.829 16.627 1.00 61.56 84 GLN A N 1
ATOM 623 C CA . GLN A 1 84 ? -4.676 11.319 17.985 1.00 61.56 84 GLN A CA 1
ATOM 624 C C . GLN A 1 84 ? -3.993 10.471 19.064 1.00 61.56 84 GLN A C 1
ATOM 626 O O . GLN A 1 84 ? -3.783 10.948 20.174 1.00 61.56 84 GLN A O 1
ATOM 631 N N . LYS A 1 85 ? -3.556 9.247 18.744 1.00 56.56 85 LYS A N 1
ATOM 632 C CA . LYS A 1 85 ? -2.783 8.402 19.675 1.00 56.56 85 LYS A CA 1
ATOM 633 C C . LYS A 1 85 ? -1.324 8.812 19.854 1.00 56.56 85 LYS A C 1
ATOM 635 O O . LYS A 1 85 ? -0.613 8.195 20.642 1.00 56.56 85 LYS A O 1
ATOM 640 N N . VAL A 1 86 ? -0.870 9.862 19.172 1.00 52.81 86 VAL A N 1
ATOM 641 C CA . VAL A 1 86 ? 0.476 10.424 19.351 1.00 52.81 86 VAL A CA 1
ATOM 642 C C . VAL A 1 86 ? 0.476 11.442 20.502 1.00 52.81 86 VAL A C 1
ATOM 644 O O . VAL A 1 86 ? 0.994 12.546 20.383 1.00 52.81 86 VAL A O 1
ATOM 647 N N . SER A 1 87 ? -0.112 11.097 21.649 1.00 42.09 87 SER A N 1
ATOM 648 C CA . SER A 1 87 ? 0.186 11.794 22.899 1.00 42.09 87 SER A CA 1
ATOM 649 C C . SER A 1 87 ? 1.364 11.078 23.548 1.00 42.09 87 SER A C 1
ATOM 651 O O . SER A 1 87 ? 1.190 9.995 24.097 1.00 42.09 87 SER A O 1
ATOM 653 N N . CYS A 1 88 ? 2.552 11.666 23.403 1.00 43.38 88 CYS A N 1
ATOM 654 C CA . CYS A 1 88 ? 3.780 11.404 24.159 1.00 43.38 88 CYS A CA 1
ATOM 655 C C . CYS A 1 88 ? 3.733 10.175 25.093 1.00 43.38 88 CYS A C 1
ATOM 657 O O . CYS A 1 88 ? 3.488 10.295 26.291 1.00 43.38 88 CYS A O 1
ATOM 659 N N . THR A 1 89 ? 3.998 8.985 24.559 1.00 45.50 89 THR A N 1
ATOM 660 C CA . THR A 1 89 ? 4.453 7.858 25.378 1.00 45.50 89 THR A CA 1
ATOM 661 C C . THR A 1 89 ? 5.902 7.622 25.013 1.00 45.50 89 THR A C 1
ATOM 663 O O . THR A 1 89 ? 6.208 7.265 23.875 1.00 45.50 89 THR A O 1
ATOM 666 N N . SER A 1 90 ? 6.777 7.919 25.971 1.00 41.84 90 SER A N 1
ATOM 667 C CA . SER A 1 90 ? 8.230 7.787 25.915 1.00 41.84 90 SER A CA 1
ATOM 668 C C . SER A 1 90 ? 8.686 6.613 25.054 1.00 41.84 90 SER A C 1
ATOM 670 O O . SER A 1 90 ? 8.253 5.477 25.252 1.00 41.84 90 SER A O 1
ATOM 672 N N . PHE A 1 91 ? 9.596 6.907 24.132 1.00 47.84 91 PHE A N 1
ATOM 673 C CA . PHE A 1 91 ? 10.364 5.943 23.361 1.00 47.84 91 PHE A CA 1
ATOM 674 C C . PHE A 1 91 ? 11.155 5.043 24.328 1.00 47.84 91 PHE A C 1
ATOM 676 O O . PHE A 1 91 ? 12.282 5.353 24.704 1.00 47.84 91 PHE A O 1
ATOM 683 N N . ASP A 1 92 ? 10.540 3.955 24.795 1.00 51.62 92 ASP A N 1
ATOM 684 C CA . ASP A 1 92 ? 11.210 2.956 25.624 1.00 51.62 92 ASP A CA 1
ATOM 685 C C . ASP A 1 92 ? 12.066 2.063 24.718 1.00 51.62 92 ASP A C 1
ATOM 687 O O . ASP A 1 92 ? 11.631 1.042 24.173 1.00 51.62 92 ASP A O 1
ATOM 691 N N . ALA A 1 93 ? 13.311 2.498 24.527 1.00 54.81 93 ALA A N 1
ATOM 692 C CA . ALA A 1 93 ? 14.346 1.799 23.776 1.00 54.81 93 ALA A CA 1
ATOM 693 C C . ALA A 1 93 ? 14.701 0.409 24.355 1.00 54.81 93 ALA A C 1
ATOM 695 O O . ALA A 1 93 ? 15.422 -0.352 23.707 1.00 54.81 93 ALA A O 1
ATOM 696 N N . SER A 1 94 ? 14.173 0.029 25.526 1.00 48.59 94 SER A N 1
ATOM 697 C CA . SER A 1 94 ? 14.501 -1.226 26.211 1.00 48.59 94 SER A CA 1
ATOM 698 C C . SER A 1 94 ? 14.002 -2.481 25.476 1.00 48.59 94 SER A C 1
ATOM 700 O O . SER A 1 94 ? 14.644 -3.532 25.509 1.00 48.59 94 SER A O 1
ATOM 702 N N . LYS A 1 95 ? 12.908 -2.399 24.702 1.00 50.56 95 LYS A N 1
ATOM 703 C CA . LYS A 1 95 ? 12.329 -3.590 24.039 1.00 50.56 95 LYS A CA 1
ATOM 704 C C . LYS A 1 95 ? 12.978 -3.993 22.710 1.00 50.56 95 LYS A C 1
ATOM 706 O O . LYS A 1 95 ? 12.691 -5.081 22.213 1.00 50.56 95 LYS A O 1
ATOM 711 N N . ARG A 1 96 ? 13.868 -3.176 22.127 1.00 46.34 96 ARG A N 1
ATOM 712 C CA . ARG A 1 96 ? 14.558 -3.522 20.864 1.00 46.34 96 ARG A CA 1
ATOM 713 C C . ARG A 1 96 ? 15.791 -4.412 21.049 1.00 46.34 96 ARG A C 1
ATOM 715 O O . ARG A 1 96 ? 16.186 -5.071 20.093 1.00 46.34 96 ARG A O 1
ATOM 722 N N . ILE A 1 97 ? 16.360 -4.489 22.253 1.00 48.47 97 ILE A N 1
ATOM 723 C CA . ILE A 1 97 ? 17.592 -5.260 22.502 1.00 48.47 97 ILE A CA 1
ATOM 724 C C . ILE A 1 97 ? 17.306 -6.762 22.679 1.00 48.47 97 ILE A C 1
ATOM 726 O O . ILE A 1 97 ? 18.109 -7.592 22.258 1.00 48.47 97 ILE A O 1
ATOM 730 N N . LEU A 1 98 ? 16.127 -7.146 23.184 1.00 48.50 98 LEU A N 1
ATOM 731 C CA . LEU A 1 98 ? 15.800 -8.566 23.379 1.00 48.50 98 LEU A CA 1
ATOM 732 C C . LEU A 1 98 ? 15.553 -9.346 22.077 1.00 48.50 98 LEU A C 1
ATOM 734 O O . LEU A 1 98 ? 15.8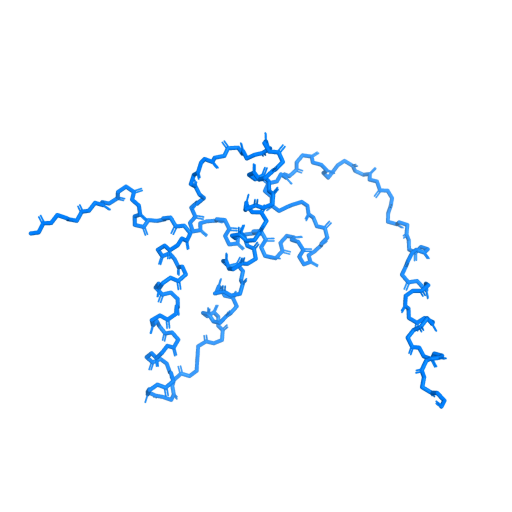06 -10.548 22.043 1.00 48.50 98 LEU A O 1
ATOM 738 N N . ASN A 1 99 ? 15.115 -8.694 20.994 1.00 44.50 99 ASN A N 1
ATOM 739 C CA . ASN A 1 99 ? 14.791 -9.416 19.757 1.00 44.50 99 ASN A CA 1
ATOM 740 C C . ASN A 1 99 ? 16.012 -9.684 18.860 1.00 44.50 99 ASN A C 1
ATOM 742 O O . ASN A 1 99 ? 15.981 -10.604 18.048 1.00 44.50 99 ASN A O 1
ATOM 746 N N . VAL A 1 100 ? 17.101 -8.923 19.023 1.00 54.75 100 VAL A N 1
ATOM 747 C CA . VAL A 1 100 ? 18.359 -9.170 18.294 1.00 54.75 100 VAL A CA 1
ATOM 748 C C . VAL A 1 100 ? 19.155 -10.306 18.946 1.00 54.75 100 VAL A C 1
ATOM 750 O O . VAL A 1 100 ? 19.787 -11.091 18.246 1.00 54.75 100 VAL A O 1
ATOM 753 N N . PHE A 1 101 ? 19.068 -10.468 20.271 1.00 46.00 101 PHE A N 1
ATOM 754 C CA . PHE A 1 101 ? 19.803 -11.525 20.972 1.00 46.00 101 PHE A CA 1
ATOM 755 C C . PHE A 1 101 ? 19.187 -12.924 20.795 1.00 46.00 101 PHE A C 1
ATOM 757 O O . PHE A 1 101 ? 19.914 -13.912 20.740 1.00 46.00 101 PHE A O 1
ATOM 764 N N . PHE A 1 102 ? 17.860 -13.032 20.652 1.00 46.19 102 PHE A N 1
ATOM 765 C CA . PHE A 1 102 ? 17.198 -14.342 20.583 1.00 46.19 102 PHE A CA 1
ATOM 766 C C . PHE A 1 102 ? 17.371 -15.059 19.229 1.00 46.19 102 PHE A C 1
ATOM 768 O O . PHE A 1 102 ? 17.372 -16.287 19.177 1.00 46.19 102 PHE A O 1
ATOM 775 N N . VAL A 1 103 ? 17.578 -14.323 18.130 1.00 55.97 103 VAL A N 1
ATOM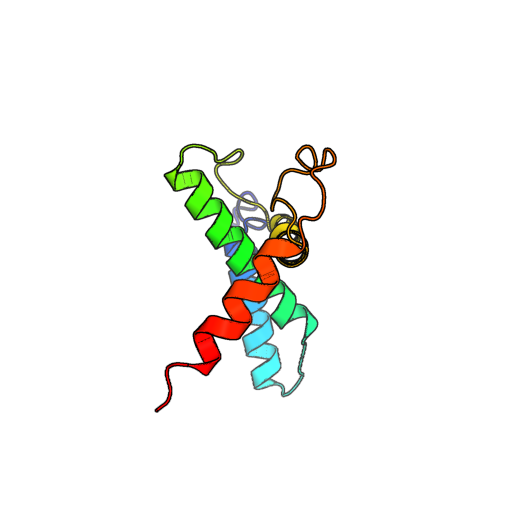 776 C CA . VAL A 1 103 ? 17.773 -14.925 16.795 1.00 55.97 103 VAL A CA 1
ATOM 777 C C . VAL A 1 103 ? 19.198 -15.468 16.601 1.00 55.97 103 VAL A C 1
ATOM 779 O O . VAL A 1 103 ? 19.389 -16.401 15.828 1.00 55.97 103 VAL A O 1
ATOM 782 N N . SER A 1 104 ? 20.190 -14.977 17.353 1.00 48.81 104 SER A N 1
ATOM 783 C CA . SER A 1 104 ? 21.590 -15.414 17.215 1.00 48.81 104 SER A CA 1
ATOM 784 C C . SER A 1 104 ? 21.958 -16.683 18.004 1.00 48.81 104 SER A C 1
ATOM 786 O O . SER A 1 104 ? 23.088 -17.147 17.884 1.00 48.81 104 SER A O 1
ATOM 788 N N . MET A 1 105 ? 21.049 -17.263 18.800 1.00 51.06 105 MET A N 1
ATOM 789 C CA . MET A 1 105 ? 21.318 -18.476 19.600 1.00 51.06 105 MET A CA 1
ATOM 790 C C . MET A 1 105 ? 20.575 -19.738 19.129 1.00 51.06 105 MET A C 1
ATOM 792 O O . MET A 1 105 ? 20.606 -20.755 19.818 1.00 51.06 105 MET A O 1
ATOM 796 N N . ARG A 1 106 ? 19.922 -19.715 17.957 1.00 53.62 106 ARG A N 1
ATOM 797 C CA . ARG A 1 106 ? 19.163 -20.873 17.437 1.00 53.62 106 ARG A CA 1
ATOM 798 C C . ARG A 1 106 ? 19.718 -21.506 16.160 1.00 53.62 106 ARG A C 1
ATOM 800 O O . ARG A 1 106 ? 18.994 -22.216 15.471 1.00 53.62 106 ARG A O 1
ATOM 807 N N . THR A 1 107 ? 20.997 -21.293 15.882 1.00 54.88 107 THR A N 1
ATOM 808 C CA . THR A 1 107 ? 21.757 -22.070 14.894 1.00 54.88 107 THR A CA 1
ATOM 809 C C . THR A 1 107 ? 23.034 -22.570 15.557 1.00 54.88 107 THR A C 1
ATOM 811 O O . THR A 1 107 ? 24.079 -21.927 15.472 1.00 54.88 107 THR A O 1
ATOM 814 N N . SER A 1 108 ? 22.900 -23.684 16.274 1.00 49.25 108 SER A N 1
ATOM 815 C CA . SER A 1 108 ? 23.993 -24.612 16.561 1.00 49.25 108 SER A CA 1
ATOM 816 C C . SER A 1 108 ? 23.727 -25.913 15.826 1.00 49.25 108 SER A C 1
ATOM 818 O O . SER A 1 108 ? 22.534 -26.204 15.580 1.00 49.25 108 SER A O 1
#

Secondary structure (DSSP, 8-state):
----TTSTTBHHHHHHHHHHHHHHHHHTT---HHHHHHHHHHHHHHHHHHHHHHTT--S-SS-BGGGGGHHHHHHTTS-SS-STT-S-----GGGGHHHHHHHTTS--

Radius of gyration: 18.44 Å; chains: 1; bounding box: 46×36×48 Å

Organism: Pleurotus ostreatus (strain PC15) (NCBI:txid1137138)

pLDDT: mean 77.6, std 18.57, range [40.44, 96.44]